Protein AF-D7CGP3-F1 (afdb_monomer)

Organism: Streptomyces bingchenggensis (strain BCW-1) (NCBI:txid749414)

Nearest PDB structures (foldseek):
  2fd5-assembly1_A-2  TM=8.235E-01  e=6.247E-08  Pseudomonas aeruginosa PAO1
  4yze-assembly1_A  TM=7.400E-01  e=2.316E-04  Escherichia coli K-12
  4yze-assembly1_C  TM=7.222E-01  e=7.193E-04  Escherichia coli K-12
  7n53-assembly1_A  TM=5.865E-01  e=2.132E-03  Salmonella enterica subsp. enterica serovar Typhimurium
  3e7q-assembly1_A  TM=6.872E-01  e=8.791E-03  Pseudomonas aeruginosa

Foldseek 3Di:
DLQLLLCCQQPNLPDDLCNSCVSVVHDSVVSVVPAVDSLRVLLVSLLVLLVVVVVLLVVLCVVVVNPLLNSLLVVLDVLLDPVVLVDRRNHRSLLSHVVVVVVVRHDPNSVVSSVVSLVVQLVSLDDPVDRSNVLVCLSNVLSVVLSVQPPDPVSNVSSVVSSCVSSDDD

Structure (mmCIF, N/CA/C/O backbone):
data_AF-D7CGP3-F1
#
_entry.id   AF-D7CGP3-F1
#
loop_
_atom_site.group_PDB
_atom_site.id
_atom_site.type_symbol
_atom_site.label_atom_id
_atom_site.label_alt_id
_atom_site.label_comp_id
_atom_site.label_asym_id
_atom_site.label_entity_id
_atom_site.label_seq_id
_atom_site.pdbx_PDB_ins_code
_atom_site.Cartn_x
_atom_site.Cartn_y
_atom_site.Cartn_z
_atom_site.occupancy
_atom_site.B_iso_or_equiv
_atom_site.auth_seq_id
_atom_site.auth_comp_id
_atom_site.auth_asym_id
_atom_site.auth_atom_id
_atom_site.pdbx_PDB_model_num
ATOM 1 N N . MET A 1 1 ? 4.552 -9.449 -17.143 1.00 72.06 1 MET A N 1
ATOM 2 C CA . MET A 1 1 ? 4.424 -8.244 -16.301 1.00 72.06 1 MET A CA 1
ATOM 3 C C . MET A 1 1 ? 4.531 -8.577 -14.832 1.00 72.06 1 MET A C 1
ATOM 5 O O . MET A 1 1 ? 5.400 -7.999 -14.200 1.00 72.06 1 MET A O 1
ATOM 9 N N . GLU A 1 2 ? 3.822 -9.594 -14.349 1.00 76.75 2 GLU A N 1
ATOM 10 C CA . GLU A 1 2 ? 3.958 -10.166 -12.998 1.00 76.75 2 GLU A CA 1
ATOM 11 C C . GLU A 1 2 ? 5.406 -10.226 -12.454 1.00 76.75 2 GLU A C 1
ATOM 13 O O . GLU A 1 2 ? 5.717 -9.588 -11.451 1.00 76.75 2 GLU A O 1
ATOM 18 N N . THR A 1 3 ? 6.345 -10.881 -13.155 1.00 76.75 3 THR A N 1
ATOM 19 C CA . THR A 1 3 ? 7.755 -10.962 -12.710 1.00 76.75 3 THR A CA 1
ATOM 20 C C . THR A 1 3 ? 8.438 -9.597 -12.591 1.00 76.75 3 THR A C 1
ATOM 22 O O . THR A 1 3 ? 9.205 -9.381 -11.658 1.00 76.75 3 THR A O 1
ATOM 25 N N . ALA A 1 4 ? 8.178 -8.675 -13.522 1.00 75.12 4 ALA A N 1
ATOM 26 C CA . ALA A 1 4 ? 8.788 -7.346 -13.509 1.00 75.12 4 ALA A CA 1
ATOM 27 C C . ALA A 1 4 ? 8.191 -6.462 -12.405 1.00 75.12 4 ALA A C 1
ATOM 29 O O . ALA A 1 4 ? 8.943 -5.820 -11.679 1.00 75.12 4 ALA A O 1
ATOM 30 N N . SER A 1 5 ? 6.867 -6.507 -12.234 1.00 73.88 5 SER A N 1
ATOM 31 C CA . SER A 1 5 ? 6.145 -5.841 -11.146 1.00 73.88 5 SER A CA 1
ATOM 32 C C . SER A 1 5 ? 6.671 -6.304 -9.784 1.00 73.88 5 SER A C 1
ATOM 34 O O . SER A 1 5 ? 7.122 -5.487 -8.983 1.00 73.88 5 SER A O 1
ATOM 36 N N . ARG A 1 6 ? 6.764 -7.623 -9.564 1.00 75.25 6 ARG A N 1
ATOM 37 C CA . ARG A 1 6 ? 7.342 -8.205 -8.343 1.00 75.25 6 ARG A CA 1
ATOM 38 C C . ARG A 1 6 ? 8.785 -7.756 -8.098 1.00 75.25 6 ARG A C 1
ATOM 40 O O . ARG A 1 6 ? 9.125 -7.373 -6.984 1.00 75.25 6 ARG A O 1
ATOM 47 N N . LEU A 1 7 ? 9.637 -7.769 -9.124 1.00 75.25 7 LEU A N 1
ATOM 48 C CA . LEU A 1 7 ? 11.038 -7.355 -8.980 1.00 75.25 7 LEU A CA 1
ATOM 49 C C . LEU A 1 7 ? 11.182 -5.868 -8.660 1.00 75.25 7 LEU A C 1
ATOM 51 O O . LEU A 1 7 ? 12.014 -5.520 -7.826 1.00 75.25 7 LEU A O 1
ATOM 55 N N . PHE A 1 8 ? 10.369 -4.998 -9.261 1.00 74.50 8 PHE A N 1
ATOM 56 C CA . PHE A 1 8 ? 10.340 -3.591 -8.868 1.00 74.50 8 PHE A CA 1
ATOM 57 C C . PHE A 1 8 ? 9.818 -3.410 -7.446 1.00 74.50 8 PHE A C 1
ATOM 59 O O . PHE A 1 8 ? 10.326 -2.550 -6.734 1.00 74.50 8 PHE A O 1
ATOM 66 N N . ARG A 1 9 ? 8.891 -4.252 -6.976 1.00 71.25 9 ARG A N 1
ATOM 67 C CA . ARG A 1 9 ? 8.466 -4.194 -5.574 1.00 71.25 9 ARG A CA 1
ATOM 68 C C . ARG A 1 9 ? 9.564 -4.600 -4.588 1.00 71.25 9 ARG A C 1
ATOM 70 O O . ARG A 1 9 ? 9.705 -3.992 -3.532 1.00 71.25 9 ARG A O 1
ATOM 77 N N . GLU A 1 10 ? 10.347 -5.617 -4.937 1.00 69.75 10 GLU A N 1
ATOM 78 C CA . GLU A 1 10 ? 11.419 -6.149 -4.086 1.00 69.75 10 GLU A CA 1
ATOM 79 C C . GLU A 1 10 ? 12.682 -5.286 -4.101 1.00 69.75 10 GLU A C 1
ATOM 81 O O . GLU A 1 10 ? 13.347 -5.127 -3.078 1.00 69.75 10 GLU A O 1
ATOM 86 N N . GLN A 1 11 ? 13.046 -4.789 -5.281 1.00 69.00 11 GLN A N 1
ATOM 87 C CA . GLN A 1 11 ? 14.357 -4.207 -5.549 1.00 69.00 11 GLN A CA 1
ATOM 88 C C . GLN A 1 11 ? 14.264 -2.776 -6.068 1.00 69.00 11 GLN A C 1
ATOM 90 O O . GLN A 1 11 ? 15.299 -2.173 -6.284 1.00 69.00 11 GLN A O 1
ATOM 95 N N . GLY A 1 12 ? 13.082 -2.201 -6.280 1.00 65.75 12 GLY A N 1
ATOM 96 C CA . GLY A 1 12 ? 12.917 -0.878 -6.890 1.00 65.75 12 GLY A CA 1
ATOM 97 C C . GLY A 1 12 ? 13.305 -0.822 -8.374 1.00 65.75 12 GLY A C 1
ATOM 98 O O . GLY A 1 12 ? 13.920 -1.727 -8.946 1.00 65.75 12 GLY A O 1
ATOM 99 N N . ALA A 1 13 ? 13.000 0.299 -9.019 1.00 70.31 13 ALA A N 1
ATOM 100 C CA . ALA A 1 13 ? 13.249 0.545 -10.439 1.00 70.31 13 ALA A CA 1
ATOM 101 C C . ALA A 1 13 ? 14.735 0.759 -10.784 1.00 70.31 13 ALA A C 1
ATOM 103 O O . ALA A 1 13 ? 15.085 0.978 -11.946 1.00 70.31 13 ALA A O 1
ATOM 104 N N . HIS A 1 14 ? 15.650 0.666 -9.815 1.00 69.12 14 HIS A N 1
ATOM 105 C CA . HIS A 1 14 ? 17.091 0.755 -10.060 1.00 69.12 14 HIS A CA 1
ATOM 106 C C . HIS A 1 14 ? 17.705 -0.539 -10.616 1.00 69.12 14 HIS A C 1
ATOM 108 O O . HIS A 1 14 ? 18.810 -0.482 -11.160 1.00 69.12 14 HIS A O 1
ATOM 114 N N . ILE A 1 15 ? 16.986 -1.670 -10.575 1.00 73.69 15 ILE A N 1
ATOM 115 C CA . ILE A 1 15 ? 17.406 -2.916 -11.232 1.00 73.69 15 ILE A CA 1
ATOM 116 C C . ILE A 1 15 ? 17.740 -2.671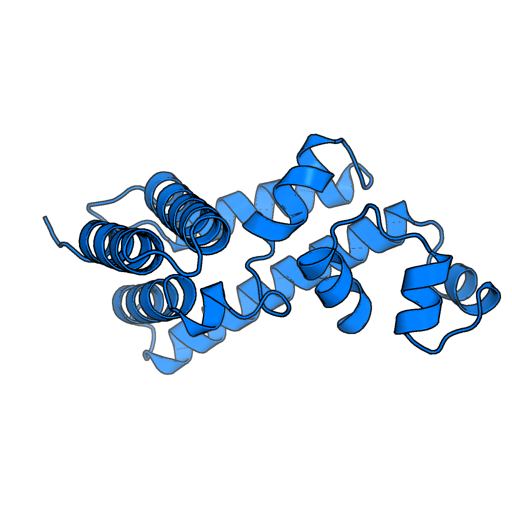 -12.714 1.00 73.69 15 ILE A C 1
ATOM 118 O O . ILE A 1 15 ? 17.045 -1.936 -13.428 1.00 73.69 15 ILE A O 1
ATOM 122 N N . SER A 1 16 ? 18.850 -3.234 -13.194 1.00 74.19 16 SER A N 1
ATOM 123 C CA . SER A 1 16 ? 19.235 -3.076 -14.596 1.00 74.19 16 SER A CA 1
ATOM 124 C C . SER A 1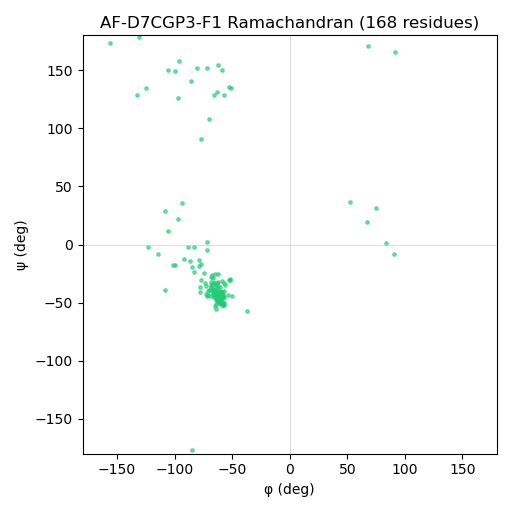 16 ? 18.305 -3.889 -15.504 1.00 74.19 16 SER A C 1
ATOM 126 O O . SER A 1 16 ? 17.784 -4.930 -15.107 1.00 74.19 16 SER A O 1
ATOM 128 N N . VAL A 1 17 ? 18.121 -3.454 -16.756 1.00 72.56 17 VAL A N 1
ATOM 129 C CA . VAL A 1 17 ? 17.382 -4.248 -17.757 1.00 72.56 17 VAL A CA 1
ATOM 130 C C . VAL A 1 17 ? 18.016 -5.634 -17.917 1.00 72.56 17 VAL A C 1
ATOM 132 O O . VAL A 1 17 ? 17.310 -6.621 -18.082 1.00 72.56 17 VAL A O 1
ATOM 135 N N . ALA A 1 18 ? 19.343 -5.738 -17.814 1.00 70.31 18 ALA A N 1
ATOM 136 C CA . ALA A 1 18 ? 20.043 -7.013 -17.901 1.00 70.31 18 ALA A CA 1
ATOM 137 C C . ALA A 1 18 ? 19.684 -7.960 -16.741 1.00 70.31 18 ALA A C 1
ATOM 139 O O . ALA A 1 18 ? 19.409 -9.136 -16.984 1.00 70.31 18 ALA A O 1
ATOM 140 N N . ASP A 1 19 ? 19.637 -7.454 -15.507 1.00 74.06 19 ASP A N 1
ATOM 141 C CA . ASP A 1 19 ? 19.286 -8.245 -14.321 1.00 74.06 19 ASP A CA 1
ATOM 142 C C . ASP A 1 19 ? 17.806 -8.629 -14.314 1.00 74.06 19 ASP A C 1
ATOM 144 O O . ASP A 1 19 ? 17.466 -9.774 -14.014 1.00 74.06 19 ASP A O 1
ATOM 148 N N . LEU A 1 20 ? 16.936 -7.712 -14.742 1.00 76.94 20 LEU A N 1
ATOM 149 C CA . LEU A 1 20 ? 15.518 -7.985 -14.944 1.00 76.94 20 LEU A CA 1
ATOM 150 C C . LEU A 1 20 ? 15.311 -9.109 -15.969 1.00 76.94 20 LEU A C 1
ATOM 152 O O . LEU A 1 20 ? 14.591 -10.070 -15.717 1.00 76.94 20 LEU A O 1
ATOM 156 N N . MET A 1 21 ? 15.966 -9.016 -17.125 1.00 75.19 21 MET A N 1
ATOM 157 C CA . MET A 1 21 ? 15.835 -10.010 -18.189 1.00 75.19 21 MET A CA 1
ATOM 158 C C . MET A 1 21 ? 16.372 -11.371 -17.765 1.00 75.19 21 MET A C 1
ATOM 160 O O . MET A 1 21 ? 15.734 -12.392 -18.026 1.00 75.19 21 MET A O 1
ATOM 164 N N . LYS A 1 22 ? 17.489 -11.383 -17.033 1.00 75.88 22 LYS A N 1
ATOM 165 C CA . LYS A 1 22 ? 18.034 -12.592 -16.417 1.00 75.88 22 LYS A CA 1
ATOM 166 C C . LYS A 1 22 ? 17.038 -13.223 -15.441 1.00 75.88 22 LYS A C 1
ATOM 168 O O . LYS A 1 22 ? 16.851 -14.436 -15.487 1.00 75.88 22 LYS A O 1
ATOM 173 N N . ALA A 1 23 ? 16.378 -12.423 -14.606 1.00 73.00 23 ALA A N 1
ATOM 174 C CA . ALA A 1 23 ? 15.364 -12.902 -13.670 1.00 73.00 23 ALA A CA 1
ATOM 175 C C . ALA A 1 23 ? 14.085 -13.406 -14.371 1.00 73.00 23 ALA A C 1
ATOM 177 O O . ALA A 1 23 ? 13.434 -14.322 -13.877 1.00 73.00 23 ALA A O 1
ATOM 178 N N . CYS A 1 24 ? 13.765 -12.872 -15.553 1.00 70.31 24 CYS A N 1
ATOM 179 C CA . CYS A 1 24 ? 12.668 -13.338 -16.405 1.00 70.31 24 CYS A CA 1
ATOM 180 C C . CYS A 1 24 ? 13.037 -14.539 -17.301 1.00 70.31 24 CYS A C 1
ATOM 182 O O . CYS A 1 24 ? 12.189 -15.007 -18.057 1.00 70.31 24 CYS A O 1
ATOM 184 N N . GLY A 1 25 ? 14.285 -15.026 -17.270 1.00 69.38 25 GLY A N 1
ATOM 185 C CA . GLY A 1 25 ? 14.757 -16.093 -18.164 1.00 69.38 25 GLY A CA 1
ATOM 186 C C . GLY A 1 25 ? 14.829 -15.684 -19.642 1.00 69.38 25 GLY A C 1
ATOM 187 O O . GLY A 1 25 ? 14.849 -16.540 -20.526 1.00 69.38 25 GLY A O 1
ATOM 188 N N . LEU A 1 26 ? 14.857 -14.380 -19.927 1.00 69.19 26 LEU A N 1
ATOM 189 C CA . LEU A 1 26 ? 14.849 -13.819 -21.273 1.00 69.19 26 LE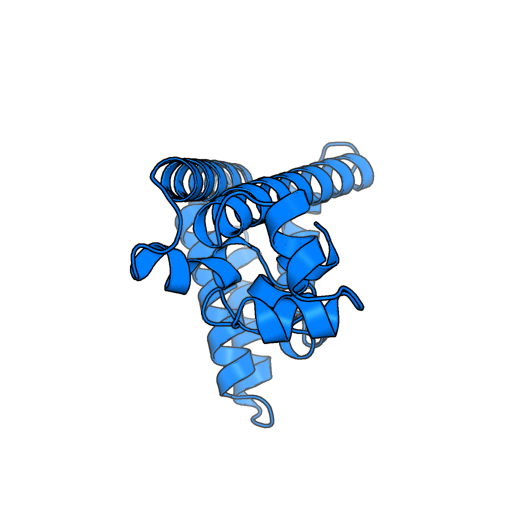U A CA 1
ATOM 190 C C . LEU A 1 26 ? 16.237 -13.278 -21.658 1.00 69.19 26 LEU A C 1
ATOM 192 O O . LEU A 1 26 ? 17.015 -12.814 -20.826 1.00 69.19 26 LEU A O 1
ATOM 196 N N . THR A 1 27 ? 16.561 -13.303 -22.952 1.00 71.31 27 THR A N 1
ATOM 197 C CA . THR A 1 27 ? 17.817 -12.735 -23.473 1.00 71.31 27 THR A CA 1
ATOM 198 C C . THR A 1 27 ? 17.710 -11.216 -23.624 1.00 71.31 27 THR A C 1
ATOM 200 O O . THR A 1 27 ? 16.632 -10.702 -23.902 1.00 71.31 27 THR A O 1
ATOM 203 N N . HIS A 1 28 ? 18.820 -10.476 -23.519 1.00 61.22 28 HIS A N 1
ATOM 204 C CA . HIS A 1 28 ? 18.839 -9.001 -23.596 1.00 61.22 28 HIS A CA 1
ATOM 205 C C . HIS A 1 28 ? 18.137 -8.427 -24.851 1.00 61.22 28 HIS A C 1
ATOM 207 O O . HIS A 1 28 ? 17.547 -7.351 -24.804 1.00 61.22 28 HIS A O 1
ATOM 213 N N . GLY A 1 29 ? 18.145 -9.159 -25.974 1.00 62.75 29 GLY A N 1
ATOM 214 C CA . GLY A 1 29 ? 17.433 -8.779 -27.204 1.00 62.75 29 GLY A CA 1
ATOM 215 C C . GLY A 1 29 ? 15.915 -9.015 -27.179 1.00 62.75 29 GLY A C 1
ATOM 216 O O . GLY A 1 29 ? 15.202 -8.456 -28.006 1.00 62.75 29 GLY A O 1
ATOM 217 N N . GLY A 1 30 ? 15.403 -9.822 -26.247 1.00 68.62 30 GLY A N 1
ATOM 218 C CA . GLY A 1 30 ? 13.968 -10.032 -26.035 1.00 68.62 30 GLY A CA 1
ATOM 219 C C . GLY A 1 30 ? 13.276 -8.850 -25.353 1.00 68.62 30 GLY A C 1
ATOM 220 O O . GLY A 1 30 ? 12.087 -8.653 -25.568 1.00 68.62 30 GLY A O 1
ATOM 221 N N . PHE A 1 31 ? 14.024 -8.034 -24.601 1.00 72.25 31 PHE A N 1
ATOM 222 C CA . PHE A 1 31 ? 13.494 -6.886 -23.860 1.00 72.25 31 PHE A CA 1
ATOM 223 C C . PHE A 1 31 ? 12.925 -5.846 -24.814 1.00 72.25 31 PHE A C 1
ATOM 225 O O . PHE A 1 31 ? 11.750 -5.518 -24.755 1.00 72.25 31 PHE A O 1
ATOM 232 N N . TYR A 1 32 ? 13.754 -5.407 -25.762 1.00 73.50 32 TYR A N 1
ATOM 233 C CA . TYR A 1 32 ? 13.408 -4.360 -26.721 1.00 73.50 32 TYR A CA 1
ATOM 234 C C . TYR A 1 32 ? 12.388 -4.804 -27.781 1.00 73.50 32 TYR A C 1
ATOM 236 O O . TYR A 1 32 ? 11.947 -3.998 -28.591 1.00 73.50 32 TYR A O 1
ATOM 244 N N . LYS A 1 33 ? 12.005 -6.089 -27.792 1.00 75.00 33 LYS A N 1
ATOM 245 C CA . LYS A 1 33 ? 10.850 -6.578 -28.562 1.00 75.00 33 LYS A CA 1
ATOM 246 C C . LYS A 1 33 ? 9.527 -6.412 -27.815 1.00 75.00 33 LYS A C 1
ATOM 248 O O . LYS A 1 33 ? 8.484 -6.529 -28.444 1.00 75.00 33 LYS A O 1
ATOM 253 N N . GLN A 1 34 ? 9.577 -6.239 -26.497 1.00 73.00 34 GLN A N 1
ATOM 254 C CA . GLN A 1 34 ? 8.413 -6.123 -25.619 1.00 73.00 34 GLN A CA 1
ATOM 255 C C . GLN A 1 34 ? 8.245 -4.684 -25.116 1.00 73.00 34 GLN A C 1
ATOM 257 O O . GLN A 1 34 ? 7.129 -4.191 -25.096 1.00 73.00 34 GLN A O 1
ATOM 262 N N . PHE A 1 35 ? 9.346 -3.993 -24.798 1.00 78.44 35 PHE A N 1
ATOM 263 C CA . PHE A 1 35 ? 9.344 -2.639 -24.237 1.00 78.44 35 PHE A CA 1
ATOM 264 C C . PHE A 1 35 ? 10.192 -1.692 -25.075 1.00 78.44 35 PHE A C 1
ATOM 266 O O . PHE A 1 35 ? 11.326 -2.008 -25.438 1.00 78.44 35 PHE A O 1
ATOM 273 N N . ALA A 1 36 ? 9.660 -0.500 -25.340 1.00 80.19 36 ALA A N 1
ATOM 274 C CA . ALA A 1 36 ? 10.374 0.537 -26.080 1.00 80.19 36 ALA A CA 1
ATOM 275 C C . ALA A 1 36 ? 11.567 1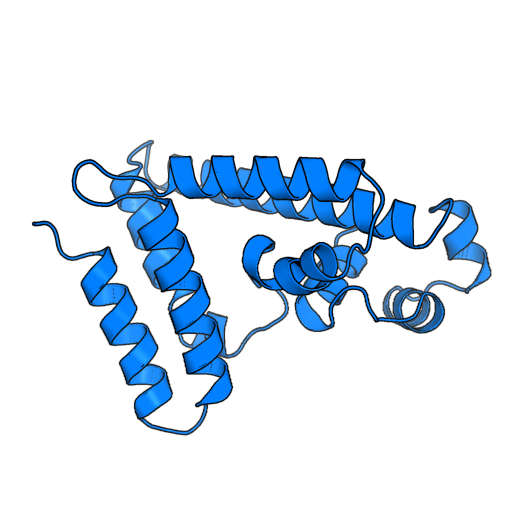.109 -25.289 1.00 80.19 36 ALA A C 1
ATOM 277 O O . ALA A 1 36 ? 12.584 1.483 -25.874 1.00 80.19 36 ALA A O 1
ATOM 278 N N . SER A 1 37 ? 11.461 1.161 -23.960 1.00 82.94 37 SER A N 1
ATOM 279 C CA . SER A 1 37 ? 12.500 1.651 -23.054 1.00 82.94 37 SER A CA 1
ATOM 280 C C . SER A 1 37 ? 12.318 1.059 -21.652 1.00 82.94 37 SER A C 1
ATOM 282 O O . SER A 1 37 ? 11.333 0.378 -21.366 1.00 82.94 37 SER A O 1
ATOM 284 N N . LYS A 1 38 ? 13.280 1.324 -20.761 1.00 77.38 38 LYS A N 1
ATOM 285 C CA . LYS A 1 38 ? 13.131 1.008 -19.336 1.00 77.38 38 LYS A CA 1
ATOM 286 C C . LYS A 1 38 ? 11.999 1.819 -18.697 1.00 77.38 38 LYS A C 1
ATOM 288 O O . LYS A 1 38 ? 11.278 1.266 -17.878 1.00 77.38 38 LYS A O 1
ATOM 293 N N . ASP A 1 39 ? 11.818 3.070 -19.106 1.00 80.06 39 ASP A N 1
ATOM 294 C CA . ASP A 1 39 ? 10.737 3.921 -18.599 1.00 80.06 39 ASP A CA 1
ATOM 295 C C . ASP A 1 39 ? 9.364 3.398 -19.038 1.00 80.06 39 ASP A C 1
ATOM 297 O O . ASP A 1 39 ? 8.485 3.265 -18.200 1.00 80.06 39 ASP A O 1
ATOM 301 N N . ALA A 1 40 ? 9.220 2.942 -20.289 1.00 81.50 40 ALA A N 1
ATOM 302 C CA . ALA A 1 40 ? 7.983 2.309 -20.760 1.00 81.50 40 ALA A CA 1
ATOM 303 C C . ALA A 1 40 ? 7.634 1.043 -19.957 1.00 81.50 40 ALA A C 1
ATOM 305 O O . ALA A 1 40 ? 6.473 0.780 -19.659 1.00 81.50 40 ALA A O 1
ATOM 306 N N . LEU A 1 41 ? 8.646 0.267 -19.554 1.00 82.25 41 LEU A N 1
ATOM 307 C CA . LEU A 1 41 ? 8.428 -0.851 -18.641 1.00 82.25 41 LEU A CA 1
ATOM 308 C C . LEU A 1 41 ? 7.981 -0.376 -17.247 1.00 82.25 41 LEU A C 1
ATOM 310 O O . LEU A 1 41 ? 7.150 -1.037 -16.630 1.00 82.25 41 LEU A O 1
ATOM 314 N N . ILE A 1 42 ? 8.553 0.710 -16.719 1.00 81.62 42 ILE A N 1
ATOM 315 C CA . ILE A 1 42 ? 8.153 1.269 -15.418 1.00 81.62 42 ILE A CA 1
ATOM 316 C C . ILE A 1 42 ? 6.696 1.739 -15.477 1.00 81.62 42 ILE A C 1
ATOM 318 O O . ILE A 1 42 ? 5.945 1.455 -14.545 1.00 81.62 42 ILE A O 1
ATOM 322 N N . ASP A 1 43 ? 6.278 2.375 -16.571 1.00 83.62 43 ASP A N 1
ATOM 323 C CA . ASP A 1 43 ? 4.892 2.798 -16.794 1.00 83.62 43 ASP A CA 1
ATOM 324 C C . ASP A 1 43 ? 3.930 1.596 -16.786 1.00 83.62 43 ASP A C 1
ATOM 326 O O . ASP A 1 43 ? 2.950 1.577 -16.031 1.00 83.62 43 ASP A O 1
ATOM 330 N N . GLU A 1 44 ? 4.237 0.551 -17.562 1.00 84.31 44 GLU A N 1
ATOM 331 C CA . GLU A 1 44 ? 3.417 -0.666 -17.615 1.00 84.31 44 GLU A CA 1
ATOM 332 C C . GLU A 1 44 ? 3.400 -1.417 -16.280 1.00 84.31 44 GLU A C 1
ATOM 334 O O . GLU A 1 44 ? 2.347 -1.870 -15.833 1.00 84.31 44 GLU A O 1
ATOM 339 N N . ALA A 1 45 ? 4.545 -1.527 -15.603 1.00 83.38 45 ALA A N 1
ATOM 340 C CA . ALA A 1 45 ? 4.623 -2.197 -14.312 1.00 83.38 45 ALA A CA 1
ATOM 341 C C . ALA A 1 45 ? 3.882 -1.422 -13.214 1.00 83.38 45 ALA A C 1
ATOM 343 O O . ALA A 1 45 ? 3.234 -2.044 -12.377 1.00 83.38 45 ALA A O 1
ATOM 344 N N . THR A 1 46 ? 3.938 -0.087 -13.235 1.00 85.00 46 THR A N 1
ATOM 345 C CA . THR A 1 46 ? 3.187 0.770 -12.305 1.00 85.00 46 THR A CA 1
ATOM 346 C C . THR A 1 46 ? 1.690 0.587 -12.517 1.00 85.00 46 THR A C 1
ATOM 348 O O . THR A 1 46 ? 0.968 0.316 -11.561 1.00 85.00 46 THR A O 1
ATOM 351 N N . THR A 1 47 ? 1.237 0.645 -13.772 1.00 87.88 47 THR A N 1
ATOM 352 C CA . THR A 1 47 ? -0.169 0.415 -14.141 1.00 87.88 47 THR A CA 1
ATOM 353 C C . THR A 1 47 ? -0.644 -0.952 -13.669 1.00 87.88 47 THR A C 1
ATOM 355 O O . THR A 1 47 ? -1.611 -1.046 -12.917 1.00 87.88 47 THR A O 1
ATOM 358 N N . HIS A 1 48 ? 0.102 -2.001 -14.010 1.00 86.88 48 HIS A N 1
ATOM 359 C CA . HIS A 1 48 ? -0.223 -3.363 -13.611 1.00 86.88 48 HIS A CA 1
ATOM 360 C C . HIS A 1 48 ? -0.293 -3.528 -12.085 1.00 86.88 48 HIS A C 1
ATOM 362 O O . HIS A 1 48 ? -1.198 -4.179 -11.575 1.00 86.88 48 HIS A O 1
ATOM 368 N N . ALA A 1 49 ? 0.621 -2.909 -11.335 1.00 85.69 49 ALA A N 1
ATOM 369 C CA . ALA A 1 49 ? 0.647 -3.035 -9.883 1.00 85.69 49 ALA A CA 1
ATOM 370 C C . ALA A 1 49 ? -0.561 -2.358 -9.199 1.00 85.69 49 ALA A C 1
ATOM 372 O O . ALA A 1 49 ? -1.062 -2.865 -8.194 1.00 85.69 49 ALA A O 1
ATOM 373 N N . PHE A 1 50 ? -1.060 -1.239 -9.736 1.00 88.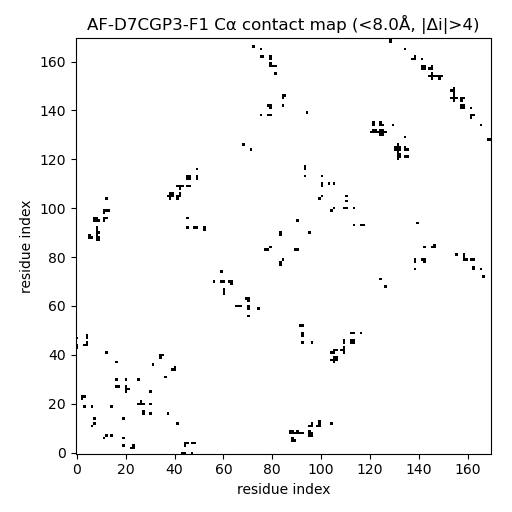38 50 PHE A N 1
ATOM 374 C CA . PHE A 1 50 ? -2.287 -0.604 -9.236 1.00 88.38 50 PHE A CA 1
ATOM 375 C C . PHE A 1 50 ? -3.565 -1.327 -9.686 1.00 88.38 50 PHE A C 1
ATOM 377 O O . PHE A 1 50 ? -4.536 -1.369 -8.927 1.00 88.38 50 PHE A O 1
ATOM 384 N N . GLU A 1 51 ? -3.568 -1.957 -10.862 1.00 89.50 51 GLU A N 1
ATOM 385 C CA . GLU A 1 51 ? -4.644 -2.871 -11.267 1.00 89.50 51 GLU A CA 1
ATOM 386 C C . GLU A 1 51 ? -4.730 -4.081 -10.324 1.00 89.50 51 GLU A C 1
ATOM 388 O O . GLU A 1 51 ? -5.820 -4.405 -9.854 1.00 89.50 51 GLU A O 1
ATOM 393 N N . GLU A 1 52 ? -3.596 -4.703 -9.977 1.00 87.25 52 GLU A N 1
ATOM 394 C CA . GLU A 1 52 ? -3.533 -5.797 -8.993 1.00 87.25 52 GLU A CA 1
ATOM 395 C C . GLU A 1 52 ? -4.080 -5.357 -7.625 1.00 87.25 52 GLU A C 1
ATOM 397 O O . GLU A 1 52 ? -4.867 -6.075 -7.006 1.00 87.25 52 GLU A O 1
ATOM 402 N N . LEU A 1 53 ? -3.716 -4.154 -7.162 1.00 87.44 53 LEU A N 1
ATOM 403 C CA . LEU A 1 53 ? -4.236 -3.598 -5.908 1.00 87.44 53 LEU A CA 1
ATOM 404 C C . LEU A 1 53 ? -5.757 -3.398 -5.956 1.00 87.44 53 LEU A C 1
ATOM 406 O O . LEU A 1 53 ? -6.455 -3.709 -4.991 1.00 87.44 53 LEU A O 1
ATOM 410 N N . THR A 1 54 ? -6.268 -2.903 -7.081 1.00 89.25 54 THR A N 1
ATOM 411 C CA . THR A 1 54 ? -7.704 -2.699 -7.310 1.00 89.25 54 THR A CA 1
ATOM 412 C C . THR A 1 54 ? -8.452 -4.033 -7.294 1.00 89.25 54 THR A C 1
ATOM 414 O O . THR A 1 54 ? -9.467 -4.163 -6.617 1.00 89.25 54 THR A O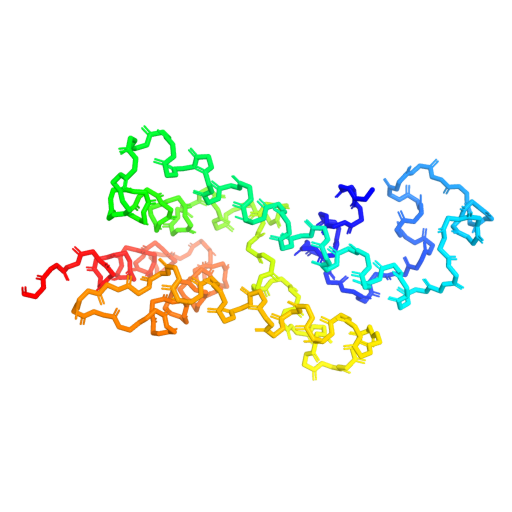 1
ATOM 417 N N . GLN A 1 55 ? -7.915 -5.057 -7.959 1.00 89.75 55 GLN A N 1
ATOM 418 C CA . GLN A 1 55 ? -8.496 -6.401 -7.972 1.00 89.75 55 GLN A CA 1
ATOM 419 C C . GLN A 1 55 ? -8.489 -7.049 -6.584 1.00 89.75 55 GLN A C 1
ATOM 421 O O . GLN A 1 55 ? -9.492 -7.632 -6.179 1.00 89.75 55 GLN A O 1
ATOM 426 N N . LEU A 1 56 ? -7.391 -6.921 -5.831 1.00 86.44 56 LEU A N 1
ATOM 427 C CA . LEU A 1 56 ? -7.294 -7.430 -4.459 1.00 86.44 56 LEU A CA 1
ATOM 428 C C . LEU A 1 56 ? -8.348 -6.781 -3.552 1.00 86.44 56 LEU A C 1
ATOM 430 O O . LEU A 1 56 ? -9.007 -7.460 -2.764 1.00 86.44 56 LEU A O 1
ATOM 434 N N . ARG A 1 57 ? -8.516 -5.462 -3.682 1.00 89.19 57 ARG A N 1
ATOM 435 C CA . ARG A 1 57 ? -9.525 -4.684 -2.962 1.00 89.19 57 ARG A CA 1
ATOM 436 C C . ARG A 1 57 ? -10.937 -5.166 -3.286 1.00 89.19 57 ARG A C 1
ATOM 438 O O . ARG A 1 57 ? -11.721 -5.397 -2.367 1.00 89.19 57 ARG A O 1
ATOM 445 N N . ASP A 1 58 ? -11.253 -5.317 -4.568 1.00 91.00 58 ASP A N 1
ATOM 446 C CA . ASP A 1 58 ? -12.586 -5.716 -5.021 1.00 91.00 58 ASP A CA 1
ATOM 447 C C . ASP A 1 58 ? -12.907 -7.153 -4.584 1.00 91.00 58 ASP A C 1
ATOM 449 O O . ASP A 1 58 ? -13.969 -7.398 -4.014 1.00 91.00 58 ASP A O 1
ATOM 453 N N . ALA A 1 59 ? -11.948 -8.075 -4.708 1.00 89.75 59 ALA A N 1
ATOM 454 C CA . ALA A 1 59 ? -12.079 -9.443 -4.210 1.00 89.75 59 ALA A CA 1
ATOM 455 C C . ALA A 1 59 ? -12.278 -9.494 -2.684 1.00 89.75 59 ALA A C 1
ATOM 457 O O . ALA A 1 59 ? -13.115 -10.248 -2.186 1.00 89.75 59 ALA A O 1
ATOM 458 N N . GLY A 1 60 ? -11.548 -8.668 -1.927 1.00 89.56 60 GLY A N 1
ATOM 459 C CA . GLY A 1 60 ? -11.740 -8.540 -0.482 1.00 89.56 60 GLY A CA 1
ATOM 460 C C . GLY A 1 60 ? -13.134 -8.016 -0.130 1.00 89.56 60 GLY A C 1
ATOM 461 O O . GLY A 1 60 ? -13.789 -8.533 0.775 1.00 89.56 60 GLY A O 1
ATOM 462 N N . LEU A 1 61 ? -13.633 -7.028 -0.875 1.00 93.06 61 LEU A N 1
ATOM 463 C CA . LEU A 1 61 ? -14.982 -6.502 -0.687 1.00 93.06 61 LEU A CA 1
ATOM 464 C C . LEU A 1 61 ? -16.053 -7.566 -0.973 1.00 93.06 61 LEU A C 1
ATOM 466 O O . LEU A 1 61 ? -17.001 -7.703 -0.198 1.00 93.06 61 LEU A O 1
ATOM 470 N N . GLU A 1 62 ? -15.887 -8.349 -2.040 1.00 94.38 62 GLU A N 1
ATOM 471 C CA . GLU A 1 62 ? -16.764 -9.475 -2.377 1.00 94.38 62 GLU A CA 1
ATOM 472 C C . GLU A 1 62 ? -16.752 -10.563 -1.296 1.00 94.38 62 GLU A C 1
ATOM 474 O O . GLU A 1 62 ? -17.817 -11.018 -0.870 1.00 94.38 62 GLU A O 1
ATOM 479 N N . GLN A 1 63 ? -15.571 -10.931 -0.789 1.00 94.31 63 GLN A N 1
ATOM 480 C CA . GLN A 1 63 ? -15.414 -11.902 0.300 1.00 94.31 63 GLN A CA 1
ATOM 481 C C . GLN A 1 63 ? -16.183 -11.483 1.562 1.00 94.31 63 GLN A C 1
ATOM 483 O O . GLN A 1 63 ? -16.703 -12.331 2.289 1.00 94.31 63 GLN A O 1
ATOM 488 N N . HIS A 1 64 ? -16.285 -10.178 1.805 1.00 94.44 64 HIS A N 1
ATOM 489 C CA . HIS A 1 64 ? -17.027 -9.602 2.920 1.00 94.44 64 HIS A CA 1
ATOM 490 C C . HIS A 1 64 ? -18.440 -9.135 2.530 1.00 94.44 64 HIS A C 1
ATOM 492 O O . HIS A 1 64 ? -19.029 -8.312 3.226 1.00 94.44 64 HIS A O 1
ATOM 498 N N . ALA A 1 65 ? -19.016 -9.655 1.440 1.00 94.81 65 ALA A N 1
ATOM 499 C CA . ALA A 1 65 ? -20.384 -9.363 0.995 1.00 94.81 65 ALA A CA 1
ATOM 500 C C . ALA A 1 65 ? -20.695 -7.855 0.869 1.00 94.81 65 ALA A C 1
ATOM 502 O O . ALA A 1 65 ? -21.798 -7.405 1.185 1.00 94.81 65 ALA A O 1
ATOM 503 N N . GLY A 1 66 ? -19.714 -7.060 0.434 1.00 92.44 66 GLY A N 1
ATOM 504 C CA . GLY A 1 66 ? -19.841 -5.607 0.308 1.00 92.44 66 GLY A CA 1
ATOM 505 C C . GLY A 1 66 ? -19.598 -4.824 1.602 1.00 92.44 66 GLY A C 1
ATOM 506 O O . GLY A 1 66 ? -19.686 -3.597 1.591 1.00 92.44 66 GLY A O 1
ATOM 507 N N . GLN A 1 67 ? -19.278 -5.488 2.717 1.00 93.00 67 GLN A N 1
ATOM 508 C CA . GLN A 1 67 ? -18.970 -4.828 3.987 1.00 93.00 67 GLN A CA 1
ATOM 509 C C . GLN A 1 67 ? -17.555 -4.246 3.954 1.00 93.00 67 GLN A C 1
ATOM 511 O O . GLN A 1 67 ? -16.576 -4.905 4.314 1.00 93.00 67 GLN A O 1
ATOM 516 N N . ARG A 1 68 ? -17.458 -2.986 3.518 1.00 92.62 68 ARG A N 1
ATOM 517 C CA . ARG A 1 68 ? -16.192 -2.257 3.376 1.00 92.62 68 ARG A CA 1
ATOM 518 C C . ARG A 1 68 ? -15.363 -2.254 4.660 1.00 92.62 68 ARG A C 1
ATOM 520 O O . ARG A 1 68 ? -14.172 -2.525 4.578 1.00 92.62 68 ARG A O 1
ATOM 527 N N . ASP A 1 69 ? -15.973 -2.036 5.822 1.00 92.12 69 ASP A N 1
ATOM 528 C CA . ASP A 1 69 ? -15.247 -1.984 7.099 1.00 92.12 69 ASP A CA 1
ATOM 529 C C . ASP A 1 69 ? -14.568 -3.319 7.431 1.00 92.12 69 ASP A C 1
ATOM 531 O O . ASP A 1 69 ? -13.404 -3.351 7.825 1.00 92.12 69 ASP A O 1
ATOM 535 N N . ALA A 1 70 ? -15.258 -4.440 7.196 1.00 93.38 70 ALA A N 1
ATOM 536 C CA . ALA A 1 70 ? -14.693 -5.771 7.400 1.00 93.38 70 ALA A CA 1
ATOM 537 C C . ALA A 1 70 ? -13.559 -6.067 6.402 1.00 93.38 70 ALA A C 1
ATOM 539 O O . ALA A 1 70 ? -12.532 -6.626 6.784 1.00 93.38 70 ALA A O 1
ATOM 540 N N . ALA A 1 71 ? -13.703 -5.642 5.143 1.00 94.38 71 ALA A N 1
ATOM 541 C CA . ALA A 1 71 ? -12.650 -5.776 4.137 1.00 94.38 71 ALA A CA 1
ATOM 542 C C . ALA A 1 71 ? -11.412 -4.924 4.472 1.00 94.38 71 ALA A C 1
ATOM 544 O O . ALA A 1 71 ? -10.281 -5.402 4.372 1.00 94.38 71 ALA A O 1
ATOM 545 N N . GLN A 1 72 ? -11.612 -3.682 4.918 1.00 94.12 72 GLN A N 1
ATOM 546 C CA . GLN A 1 72 ? -10.537 -2.804 5.381 1.00 94.12 72 GLN A CA 1
ATOM 547 C C . GLN A 1 72 ? -9.824 -3.382 6.607 1.00 94.12 72 GLN A C 1
ATOM 549 O O . GLN A 1 72 ? -8.596 -3.361 6.656 1.00 94.12 72 GLN A O 1
ATOM 554 N N . GLN A 1 73 ? -10.574 -3.921 7.572 1.00 93.81 73 GLN A N 1
ATOM 555 C CA . GLN A 1 73 ? -10.018 -4.572 8.757 1.00 93.81 73 GLN A CA 1
ATOM 556 C C . GLN A 1 73 ? -9.095 -5.733 8.363 1.00 93.81 73 GLN A C 1
ATOM 558 O O . GLN A 1 73 ? -7.930 -5.758 8.758 1.00 93.81 73 GLN A O 1
ATOM 563 N N . THR A 1 74 ? -9.577 -6.639 7.507 1.00 93.31 74 THR A N 1
ATOM 564 C CA . THR A 1 74 ? -8.788 -7.769 6.996 1.00 93.31 74 THR A CA 1
ATOM 565 C C . THR A 1 74 ? -7.535 -7.301 6.256 1.00 93.31 74 THR A C 1
ATOM 567 O O . THR A 1 74 ? -6.456 -7.875 6.439 1.00 93.31 74 THR A O 1
ATOM 570 N N . LEU A 1 75 ? -7.639 -6.242 5.445 1.00 92.50 75 LEU A N 1
ATOM 571 C CA . LEU A 1 75 ? -6.480 -5.661 4.776 1.00 92.50 75 LEU A CA 1
ATOM 572 C C . LEU A 1 75 ? -5.457 -5.136 5.787 1.00 92.50 75 LEU A C 1
ATOM 574 O O . LEU A 1 75 ? -4.279 -5.445 5.650 1.00 92.50 75 LEU A O 1
ATOM 578 N N . ILE A 1 76 ? -5.881 -4.358 6.786 1.00 94.19 76 ILE A N 1
ATOM 579 C CA . ILE A 1 76 ? -4.991 -3.796 7.813 1.00 94.19 76 ILE A CA 1
ATOM 580 C C . ILE A 1 76 ? -4.277 -4.913 8.573 1.00 94.19 76 ILE A C 1
ATOM 582 O O . ILE A 1 76 ? -3.059 -4.849 8.752 1.00 94.19 76 ILE A O 1
ATOM 586 N N . ASP A 1 77 ? -5.008 -5.955 8.966 1.00 93.50 77 ASP A N 1
ATOM 587 C CA . ASP A 1 77 ? -4.453 -7.103 9.683 1.00 93.50 77 ASP A CA 1
ATOM 588 C C . ASP A 1 77 ? -3.418 -7.856 8.841 1.00 93.50 77 ASP A C 1
ATOM 590 O O . ASP A 1 77 ? -2.344 -8.204 9.340 1.00 93.50 77 ASP A O 1
ATOM 594 N N . THR A 1 78 ? -3.710 -8.051 7.553 1.00 91.44 78 THR A N 1
ATOM 595 C CA . THR A 1 78 ? -2.808 -8.717 6.603 1.00 91.44 78 THR A CA 1
ATOM 596 C C . THR A 1 78 ? -1.571 -7.865 6.322 1.00 91.44 78 THR A C 1
ATOM 598 O O . THR A 1 78 ? -0.447 -8.369 6.335 1.00 91.44 78 THR A O 1
ATOM 601 N N . TYR A 1 79 ? -1.755 -6.563 6.110 1.00 91.69 79 TYR A N 1
ATOM 602 C CA . TYR A 1 79 ? -0.690 -5.611 5.804 1.00 91.69 79 TYR A CA 1
ATOM 603 C C . TYR A 1 79 ? 0.285 -5.446 6.974 1.00 91.69 79 TYR A C 1
ATOM 605 O O . TYR A 1 79 ? 1.500 -5.419 6.787 1.00 91.69 79 TYR A O 1
ATOM 613 N N . LEU A 1 80 ? -0.245 -5.351 8.196 1.00 94.31 80 LEU A N 1
ATOM 614 C CA . LEU A 1 80 ? 0.525 -5.196 9.430 1.00 94.31 80 LEU A CA 1
ATOM 615 C C . LEU A 1 80 ? 0.808 -6.547 10.098 1.00 94.31 80 LEU A C 1
ATOM 617 O O . LEU A 1 80 ? 0.797 -6.654 11.326 1.00 94.31 80 LEU A O 1
ATOM 621 N N . SER A 1 81 ? 1.037 -7.589 9.301 1.00 93.38 81 SER A N 1
ATOM 622 C CA . SER A 1 81 ? 1.407 -8.922 9.775 1.00 93.38 81 SER A CA 1
ATOM 623 C C . SER A 1 81 ? 2.920 -9.140 9.737 1.00 93.38 81 SER A C 1
ATOM 625 O O . SER A 1 81 ? 3.660 -8.506 8.979 1.00 93.38 81 SER A O 1
ATOM 627 N N . THR A 1 82 ? 3.394 -10.088 10.542 1.00 93.12 82 THR A N 1
ATOM 628 C CA . THR A 1 82 ? 4.781 -10.563 10.488 1.00 93.12 82 THR A CA 1
ATOM 629 C C . THR A 1 82 ? 5.110 -11.211 9.152 1.00 93.12 82 THR A C 1
ATOM 631 O O . THR A 1 82 ? 6.222 -11.051 8.658 1.00 93.12 82 THR A O 1
ATOM 634 N N . GLU A 1 83 ? 4.135 -11.877 8.536 1.00 90.94 83 GLU A N 1
ATOM 635 C CA . GLU A 1 83 ? 4.267 -12.479 7.213 1.00 90.94 83 GLU A CA 1
ATOM 636 C C . GLU A 1 83 ? 4.537 -11.416 6.144 1.00 90.94 83 GLU A C 1
ATOM 638 O O . GLU A 1 83 ? 5.513 -11.529 5.406 1.00 90.94 83 GLU A O 1
ATOM 643 N N . HIS A 1 84 ? 3.783 -10.311 6.142 1.00 88.25 84 HIS A N 1
ATOM 644 C CA . HIS A 1 84 ? 4.055 -9.192 5.238 1.00 88.25 84 HIS A CA 1
ATOM 645 C C . HIS A 1 84 ? 5.364 -8.470 5.593 1.00 88.25 84 HIS A C 1
ATOM 647 O O . HIS A 1 84 ? 6.107 -8.043 4.710 1.00 88.25 84 HIS A O 1
ATOM 653 N N . ARG A 1 85 ? 5.713 -8.335 6.879 1.00 90.38 85 ARG A N 1
ATOM 654 C CA . ARG A 1 85 ? 7.036 -7.814 7.264 1.00 90.38 85 ARG A CA 1
ATOM 655 C C . ARG A 1 85 ? 8.151 -8.661 6.648 1.00 90.38 85 ARG A C 1
ATOM 657 O O . ARG A 1 85 ? 9.116 -8.101 6.128 1.00 90.38 85 ARG A O 1
ATOM 664 N N . ASP A 1 86 ? 8.019 -9.980 6.712 1.00 88.06 86 ASP A N 1
ATOM 665 C CA . ASP A 1 86 ? 9.062 -10.927 6.331 1.00 88.06 86 ASP A CA 1
ATOM 666 C C . ASP A 1 86 ? 9.105 -11.221 4.823 1.00 88.06 86 ASP A C 1
ATOM 668 O O . ASP A 1 86 ? 10.178 -11.558 4.319 1.00 88.06 86 ASP A O 1
ATOM 672 N N . GLY A 1 87 ? 7.994 -11.028 4.104 1.00 80.12 87 GLY A N 1
ATOM 673 C CA . GLY A 1 87 ? 7.893 -11.126 2.648 1.00 80.12 87 GLY A CA 1
ATOM 674 C C . GLY A 1 87 ? 7.982 -9.767 1.943 1.00 80.12 87 GLY A C 1
ATOM 675 O O . GLY A 1 87 ? 7.232 -8.841 2.241 1.00 80.12 87 GLY A O 1
ATOM 676 N N . THR A 1 88 ? 8.890 -9.624 0.975 1.00 63.84 88 THR A N 1
ATOM 677 C CA . THR A 1 88 ? 9.029 -8.395 0.161 1.00 63.84 88 THR A CA 1
ATOM 678 C C . THR A 1 88 ? 8.359 -8.488 -1.213 1.00 63.84 88 THR A C 1
ATOM 680 O O . THR A 1 88 ? 8.122 -7.458 -1.837 1.00 63.84 88 THR A O 1
ATOM 683 N N . ALA A 1 89 ? 8.051 -9.702 -1.681 1.00 56.84 89 ALA A N 1
ATOM 684 C CA . ALA A 1 89 ? 7.525 -9.982 -3.022 1.00 56.84 89 ALA A CA 1
ATOM 685 C C . ALA A 1 89 ? 6.111 -9.419 -3.267 1.00 56.84 89 ALA A C 1
ATOM 687 O O . ALA A 1 89 ? 5.805 -8.920 -4.356 1.00 56.84 89 ALA A O 1
ATOM 688 N N . ASP A 1 90 ? 5.287 -9.417 -2.219 1.00 60.56 90 ASP A N 1
ATOM 689 C CA . ASP A 1 90 ? 3.863 -9.058 -2.269 1.00 60.56 90 ASP A CA 1
ATOM 690 C C . ASP A 1 90 ? 3.591 -7.704 -1.594 1.00 60.56 90 ASP A C 1
ATOM 692 O O . ASP A 1 90 ? 2.532 -7.455 -1.019 1.00 60.56 90 ASP A O 1
ATOM 696 N N . GLY A 1 91 ? 4.596 -6.821 -1.615 1.00 66.62 91 GLY A N 1
ATOM 697 C CA . GLY A 1 91 ? 4.510 -5.496 -1.013 1.00 66.62 91 GLY A CA 1
ATOM 698 C C . GLY A 1 91 ? 3.433 -4.608 -1.645 1.00 66.62 91 GLY A C 1
ATOM 699 O O . GLY A 1 91 ? 3.089 -4.734 -2.816 1.00 66.62 91 GLY A O 1
ATOM 700 N N . CYS A 1 92 ? 2.938 -3.641 -0.876 1.00 76.19 92 CYS A N 1
ATOM 701 C CA . CYS A 1 92 ? 2.061 -2.590 -1.388 1.00 76.19 92 CYS A CA 1
ATOM 702 C C . CYS A 1 92 ? 2.725 -1.805 -2.532 1.00 76.19 92 CYS A C 1
ATOM 704 O O . CYS A 1 92 ? 3.827 -1.284 -2.321 1.00 76.19 92 CYS A O 1
ATOM 706 N N . PRO A 1 93 ? 2.074 -1.637 -3.698 1.00 77.00 93 PRO A N 1
ATOM 707 C CA . PRO A 1 93 ? 2.664 -0.908 -4.822 1.00 77.00 93 PRO A CA 1
ATOM 708 C C . PRO A 1 93 ? 2.938 0.561 -4.487 1.00 77.00 93 PRO A C 1
ATOM 710 O O . PRO A 1 93 ? 3.953 1.101 -4.923 1.00 77.00 93 PRO A O 1
ATOM 713 N N . VAL A 1 94 ? 2.110 1.174 -3.630 1.00 81.06 94 VAL A N 1
ATOM 714 C CA . VAL A 1 94 ? 2.352 2.525 -3.102 1.00 81.06 94 VAL A CA 1
ATOM 715 C C . VAL A 1 94 ? 3.695 2.580 -2.380 1.00 81.06 94 VAL A C 1
ATOM 717 O O . VAL A 1 94 ? 4.541 3.406 -2.697 1.00 81.06 94 VAL A O 1
ATOM 720 N N . ALA A 1 95 ? 3.935 1.669 -1.436 1.00 79.75 95 ALA A N 1
ATOM 721 C CA . ALA A 1 95 ? 5.177 1.657 -0.668 1.00 79.75 95 ALA A CA 1
ATOM 722 C C . ALA A 1 95 ? 6.396 1.371 -1.554 1.00 79.75 95 ALA A C 1
ATOM 724 O O . ALA A 1 95 ? 7.459 1.963 -1.370 1.00 79.75 95 ALA A O 1
ATOM 725 N N . ALA A 1 96 ? 6.237 0.449 -2.500 1.00 78.44 96 ALA A N 1
ATOM 726 C CA . ALA A 1 96 ? 7.352 -0.076 -3.260 1.00 78.44 96 ALA A CA 1
ATOM 727 C C . ALA A 1 96 ? 7.831 0.881 -4.362 1.00 78.44 96 ALA A C 1
ATOM 729 O O . ALA A 1 96 ? 9.033 1.019 -4.569 1.00 78.44 96 ALA A O 1
ATOM 730 N N . LEU A 1 97 ? 6.908 1.600 -5.010 1.00 81.81 97 LEU A N 1
ATOM 731 C CA . LEU A 1 97 ? 7.229 2.543 -6.085 1.00 81.81 97 LEU A CA 1
ATOM 732 C C . LEU A 1 97 ? 7.462 3.977 -5.582 1.00 81.81 97 LEU A C 1
ATOM 734 O O . LEU A 1 97 ? 8.005 4.795 -6.323 1.00 81.81 97 LEU A O 1
ATOM 738 N N . ALA A 1 98 ? 7.126 4.294 -4.324 1.00 84.75 98 ALA A N 1
ATOM 739 C CA . ALA A 1 98 ? 7.246 5.645 -3.760 1.00 84.75 98 ALA A CA 1
ATOM 740 C C . ALA A 1 98 ? 8.621 6.289 -3.980 1.00 84.75 98 ALA A C 1
ATOM 742 O O . ALA A 1 98 ? 8.717 7.457 -4.355 1.00 84.75 98 ALA A O 1
ATOM 743 N N . THR A 1 99 ? 9.698 5.532 -3.755 1.00 81.12 99 THR A N 1
ATOM 744 C CA . THR A 1 99 ? 11.062 6.071 -3.875 1.00 81.12 99 THR A CA 1
ATOM 745 C C . THR A 1 99 ? 11.461 6.282 -5.336 1.00 81.12 99 THR A C 1
ATOM 747 O O . THR A 1 99 ? 12.201 7.216 -5.643 1.00 81.12 99 THR A O 1
ATOM 750 N N . ASP A 1 100 ? 10.975 5.434 -6.241 1.00 81.44 100 ASP A N 1
ATOM 751 C CA . ASP A 1 100 ? 11.257 5.545 -7.671 1.00 81.44 100 ASP A CA 1
ATOM 752 C C . ASP A 1 100 ? 10.522 6.743 -8.277 1.00 81.44 100 ASP A C 1
ATOM 754 O O . ASP A 1 100 ? 11.145 7.571 -8.944 1.00 81.44 100 ASP A O 1
ATOM 758 N N . MET A 1 101 ? 9.247 6.919 -7.922 1.00 85.81 101 MET A N 1
ATOM 759 C CA . MET A 1 101 ? 8.465 8.097 -8.300 1.00 85.81 101 MET A CA 1
ATOM 760 C C . MET A 1 101 ? 9.062 9.377 -7.705 1.00 85.81 101 MET A C 1
ATOM 762 O O . MET A 1 101 ? 9.203 10.378 -8.398 1.00 85.81 101 MET A O 1
ATOM 766 N N . ALA A 1 102 ? 9.517 9.360 -6.448 1.00 85.56 102 ALA A N 1
ATOM 767 C CA . ALA A 1 102 ? 10.181 10.521 -5.845 1.00 85.56 102 ALA A CA 1
ATOM 768 C C . ALA A 1 102 ? 11.489 10.917 -6.560 1.00 85.56 102 ALA A C 1
ATOM 770 O O . ALA A 1 102 ? 11.898 12.077 -6.503 1.00 85.56 102 ALA A O 1
ATOM 771 N N . ARG A 1 103 ? 12.151 9.969 -7.235 1.00 83.56 103 ARG A N 1
ATOM 772 C CA . ARG A 1 103 ? 13.359 10.209 -8.042 1.00 83.56 103 ARG A CA 1
ATOM 773 C C . ARG A 1 103 ? 13.059 10.595 -9.492 1.00 83.56 103 ARG A C 1
ATOM 775 O O . ARG A 1 103 ? 14.005 10.877 -10.224 1.00 83.56 103 ARG A O 1
ATOM 782 N N . GLY A 1 104 ? 11.789 10.630 -9.894 1.00 80.81 104 GLY A N 1
ATOM 783 C CA . GLY A 1 104 ? 11.384 10.950 -11.262 1.00 80.81 104 GLY A CA 1
ATOM 784 C C . GLY A 1 104 ? 11.636 9.818 -12.258 1.00 80.81 104 GLY A C 1
ATOM 785 O O . GLY A 1 104 ? 12.004 10.099 -13.396 1.00 80.81 104 GLY A O 1
ATOM 786 N N . LEU A 1 105 ? 11.552 8.556 -11.820 1.00 76.44 105 LEU A N 1
ATOM 787 C CA . LEU A 1 105 ? 11.667 7.393 -12.705 1.00 76.44 105 LEU A CA 1
ATOM 788 C C . LEU A 1 105 ? 10.306 7.053 -13.332 1.00 76.44 105 LEU A C 1
ATOM 790 O O . LEU A 1 105 ? 9.293 7.072 -12.636 1.00 76.44 105 LEU A O 1
ATOM 794 N N . GLY A 1 106 ? 10.306 6.674 -14.614 1.00 71.44 106 GLY A N 1
ATOM 795 C CA . GLY A 1 106 ? 9.087 6.555 -15.426 1.00 71.44 106 GLY A CA 1
ATOM 796 C C . GLY A 1 106 ? 8.766 7.853 -16.177 1.00 71.44 106 GLY A C 1
ATOM 797 O O . GLY A 1 106 ? 9.350 8.902 -15.897 1.00 71.44 106 GLY A O 1
ATOM 798 N N . ASP A 1 107 ? 7.869 7.792 -17.163 1.00 78.12 107 ASP A N 1
ATOM 799 C CA . ASP A 1 107 ? 7.404 9.002 -17.855 1.00 78.12 107 ASP A CA 1
ATOM 800 C C . ASP A 1 107 ? 6.237 9.644 -17.071 1.00 78.12 107 ASP A C 1
ATOM 802 O O . ASP A 1 107 ? 5.838 9.209 -15.984 1.00 78.12 107 ASP A O 1
ATOM 806 N N . ARG A 1 108 ? 5.658 10.716 -17.617 1.00 73.56 108 ARG A N 1
ATOM 807 C CA . ARG A 1 108 ? 4.486 11.405 -17.061 1.00 73.56 108 ARG A CA 1
ATOM 808 C C . ARG A 1 108 ? 3.318 10.463 -16.773 1.00 73.56 108 ARG A C 1
ATOM 810 O O . ARG A 1 108 ? 2.567 10.731 -15.836 1.00 73.56 108 ARG A O 1
ATOM 817 N N . ASP A 1 109 ? 3.175 9.382 -17.535 1.00 82.00 109 ASP A N 1
ATOM 818 C CA . ASP A 1 109 ? 2.094 8.422 -17.338 1.00 82.00 109 ASP A CA 1
ATOM 819 C C . ASP A 1 109 ? 2.269 7.592 -16.057 1.00 82.00 109 ASP A C 1
ATOM 821 O O . ASP A 1 109 ? 1.304 7.506 -15.296 1.00 82.00 109 ASP A O 1
ATOM 825 N N . ALA A 1 110 ? 3.469 7.090 -15.725 1.00 82.56 110 ALA A N 1
ATOM 826 C CA . ALA A 1 110 ? 3.709 6.422 -14.436 1.00 82.56 110 ALA A CA 1
ATOM 827 C C . ALA A 1 110 ? 3.398 7.330 -13.244 1.00 82.56 110 ALA A C 1
ATOM 829 O O . ALA A 1 110 ? 2.718 6.917 -12.307 1.00 82.56 110 ALA A O 1
ATOM 830 N N . HIS A 1 111 ? 3.856 8.583 -13.287 1.00 86.31 111 HIS A N 1
ATOM 831 C CA . HIS A 1 111 ? 3.603 9.545 -12.215 1.00 86.31 111 HIS A CA 1
ATOM 832 C C . HIS A 1 111 ? 2.114 9.835 -12.026 1.00 86.31 111 HIS A C 1
ATOM 834 O O . HIS A 1 111 ? 1.641 9.948 -10.890 1.00 86.31 111 HIS A O 1
ATOM 840 N N . ARG A 1 112 ? 1.373 9.961 -13.131 1.00 89.62 112 ARG A N 1
ATOM 841 C CA . ARG A 1 112 ? -0.073 10.173 -13.111 1.00 89.62 112 ARG A CA 1
ATOM 842 C C . ARG A 1 112 ? -0.788 8.959 -12.520 1.00 89.62 112 ARG A C 1
ATOM 844 O O . ARG A 1 112 ? -1.518 9.122 -11.550 1.00 89.62 112 ARG A O 1
ATOM 851 N N . VAL A 1 113 ? -0.513 7.762 -13.042 1.00 90.44 113 VAL A N 1
ATOM 852 C CA . VAL A 1 113 ? -1.095 6.496 -12.561 1.00 90.44 113 VAL A CA 1
ATOM 853 C C . VAL A 1 113 ? -0.790 6.275 -11.084 1.00 90.44 113 VAL A C 1
ATOM 855 O O . VAL A 1 113 ? -1.680 5.924 -10.318 1.00 90.44 113 VAL A O 1
ATOM 858 N N . TYR A 1 114 ? 0.448 6.529 -10.659 1.00 90.62 114 TYR A N 1
ATOM 859 C CA . TYR A 1 114 ? 0.828 6.418 -9.256 1.00 90.62 114 TYR A CA 1
ATOM 860 C C . TYR A 1 114 ? 0.042 7.397 -8.379 1.00 90.62 114 TYR A C 1
ATOM 862 O O . TYR A 1 114 ? -0.458 7.021 -7.323 1.00 90.62 114 TYR A O 1
ATOM 870 N N . THR A 1 115 ? -0.090 8.651 -8.813 1.00 92.56 115 THR A N 1
ATOM 871 C CA . THR A 1 115 ? -0.818 9.681 -8.058 1.00 92.56 115 THR A CA 1
ATOM 872 C C . THR A 1 115 ? -2.301 9.338 -7.922 1.00 92.56 115 THR A C 1
ATOM 874 O O . THR A 1 115 ? -2.843 9.401 -6.820 1.00 92.56 115 THR A O 1
ATOM 877 N N . GLU A 1 116 ? -2.938 8.940 -9.024 1.00 93.62 116 GLU A N 1
ATOM 878 C CA . GLU A 1 116 ? -4.338 8.504 -9.053 1.00 93.62 116 GLU A CA 1
ATOM 879 C C . GLU A 1 116 ? -4.538 7.273 -8.163 1.00 93.62 116 GLU A C 1
ATOM 881 O O . GLU A 1 116 ? -5.356 7.302 -7.250 1.00 93.62 116 GLU A O 1
ATOM 886 N N . GLY A 1 117 ? -3.710 6.240 -8.325 1.00 92.19 117 GLY A N 1
ATOM 887 C CA . GLY A 1 117 ? -3.819 5.014 -7.541 1.00 92.19 117 GLY A CA 1
ATOM 888 C C . GLY A 1 117 ? -3.595 5.214 -6.038 1.00 92.19 117 GLY A C 1
ATOM 889 O O . GLY A 1 117 ? -4.255 4.569 -5.223 1.00 92.19 117 GLY A O 1
ATOM 890 N N . VAL A 1 118 ? -2.702 6.129 -5.638 1.00 93.88 118 VAL A N 1
ATOM 891 C CA . VAL A 1 118 ? -2.541 6.521 -4.226 1.00 93.88 118 VAL A CA 1
ATOM 892 C C . VAL A 1 118 ? -3.786 7.230 -3.706 1.00 93.88 118 VAL A C 1
ATOM 894 O O . VAL A 1 118 ? -4.222 6.935 -2.592 1.00 93.88 118 VAL A O 1
ATOM 897 N N . SER A 1 119 ? -4.353 8.145 -4.496 1.00 95.12 119 SER A N 1
ATOM 898 C CA . SER A 1 119 ? -5.579 8.863 -4.140 1.00 95.12 119 SER A CA 1
ATOM 899 C C . SER A 1 119 ? -6.750 7.899 -3.959 1.00 95.12 119 SER A C 1
ATOM 901 O O . SER A 1 119 ? -7.390 7.914 -2.911 1.00 95.12 119 SER A O 1
ATOM 903 N N . ASP A 1 120 ? -6.972 7.008 -4.924 1.00 94.69 120 ASP A N 1
ATOM 904 C CA . ASP A 1 120 ? -8.065 6.032 -4.908 1.00 94.69 120 ASP A CA 1
ATOM 905 C C . ASP A 1 120 ? -7.938 5.063 -3.730 1.00 94.69 120 ASP A C 1
ATOM 907 O O . ASP A 1 120 ? -8.922 4.712 -3.073 1.00 94.69 120 ASP A O 1
ATOM 911 N N . PHE A 1 121 ? -6.712 4.627 -3.428 1.00 94.06 121 PHE A N 1
ATOM 912 C CA . PHE A 1 121 ? -6.478 3.724 -2.311 1.00 94.06 121 PHE A CA 1
ATOM 913 C C . PHE A 1 121 ? -6.663 4.419 -0.960 1.00 94.06 121 PHE A C 1
ATOM 915 O O . PHE A 1 121 ? -7.271 3.842 -0.058 1.00 94.06 121 PHE A O 1
ATOM 922 N N . ALA A 1 122 ? -6.203 5.666 -0.822 1.00 95.06 122 ALA A N 1
ATOM 923 C CA . ALA A 1 122 ? -6.472 6.469 0.364 1.00 95.06 122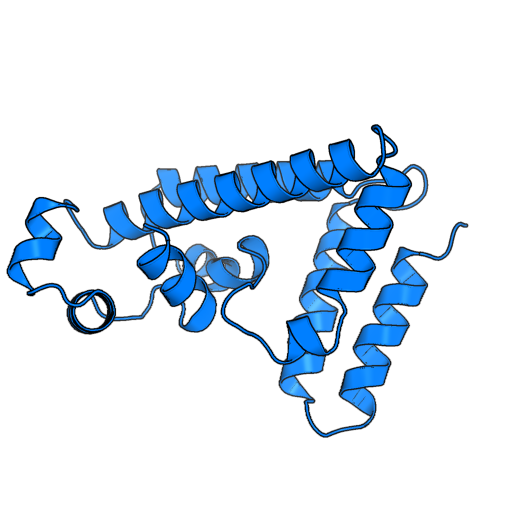 ALA A CA 1
ATOM 924 C C . ALA A 1 122 ? -7.981 6.703 0.535 1.00 95.06 122 ALA A C 1
ATOM 926 O O . ALA A 1 122 ? -8.513 6.459 1.613 1.00 95.06 122 ALA A O 1
ATOM 927 N N . GLU A 1 123 ? -8.698 7.082 -0.523 1.00 95.44 123 GLU A N 1
ATOM 928 C CA . GLU A 1 123 ? -10.149 7.274 -0.471 1.00 95.44 123 GLU A CA 1
ATOM 929 C C . GLU A 1 123 ? -10.880 5.991 -0.067 1.00 95.44 123 GLU A C 1
ATOM 931 O O . GLU A 1 123 ? -11.783 6.035 0.773 1.00 95.44 123 GLU A O 1
ATOM 936 N N . TRP A 1 124 ? -10.467 4.835 -0.595 1.00 94.75 124 TRP A N 1
ATOM 937 C CA . TRP A 1 124 ? -11.019 3.544 -0.191 1.00 94.75 124 TRP A CA 1
ATOM 938 C C . TRP A 1 124 ? -10.655 3.161 1.247 1.00 94.75 124 TRP A C 1
ATOM 940 O O . TRP A 1 124 ? -11.422 2.445 1.884 1.00 94.75 124 TRP A O 1
ATOM 950 N N . LEU A 1 125 ? -9.541 3.640 1.801 1.00 94.19 125 LEU A N 1
ATOM 951 C CA . LEU A 1 125 ? -9.185 3.439 3.207 1.00 94.19 125 LEU A CA 1
ATOM 952 C C . LEU A 1 125 ? -9.941 4.372 4.155 1.00 94.19 125 LEU A C 1
ATOM 954 O O . LEU A 1 125 ? -10.013 4.063 5.338 1.00 94.19 125 LEU A O 1
ATOM 958 N N . SER A 1 126 ? -10.525 5.477 3.701 1.00 95.06 126 SER A N 1
ATOM 959 C CA . SER A 1 126 ? -11.258 6.384 4.595 1.00 95.06 126 SER A CA 1
ATOM 960 C C . SER A 1 126 ? -12.414 5.684 5.325 1.00 95.06 126 SER A C 1
ATOM 962 O O . SER A 1 126 ? -13.014 4.734 4.808 1.00 95.06 126 SER A O 1
ATOM 964 N N . THR A 1 127 ? -12.708 6.172 6.529 1.00 91.81 127 THR A N 1
ATOM 965 C CA . THR A 1 127 ? -13.860 5.803 7.377 1.00 91.81 127 THR A CA 1
ATOM 966 C C . THR A 1 127 ? -14.550 7.082 7.851 1.00 91.81 127 THR A C 1
ATOM 968 O O . THR A 1 127 ? -14.078 8.175 7.537 1.00 91.81 127 THR A O 1
ATOM 971 N N . GLU A 1 128 ? -15.644 6.971 8.605 1.00 88.94 128 GLU A N 1
ATOM 972 C CA . GLU A 1 128 ? -16.300 8.146 9.197 1.00 88.94 128 GLU A CA 1
ATOM 973 C C . GLU A 1 128 ? -15.383 8.888 10.191 1.00 88.94 128 GLU A C 1
ATOM 975 O O . GLU A 1 128 ? -15.366 10.118 10.199 1.00 88.94 128 GLU A O 1
ATOM 980 N N . ASP A 1 129 ? -14.565 8.153 10.955 1.00 87.56 129 ASP A N 1
ATOM 981 C CA . ASP A 1 129 ? -13.757 8.707 12.055 1.00 87.56 129 ASP A CA 1
ATOM 982 C C . ASP A 1 129 ? -12.279 8.938 11.707 1.00 87.56 129 ASP A C 1
ATOM 984 O O . ASP A 1 129 ? -11.570 9.660 12.411 1.00 87.56 129 ASP A O 1
ATOM 988 N N . GLN A 1 130 ? -11.780 8.313 10.638 1.00 87.06 130 GLN A N 1
ATOM 989 C CA . GLN A 1 130 ? -10.374 8.396 10.240 1.00 87.06 130 GLN A CA 1
ATOM 990 C C . GLN A 1 130 ? -10.203 8.688 8.752 1.00 87.06 130 GLN A C 1
ATOM 992 O O . GLN A 1 130 ? -10.702 7.959 7.887 1.00 87.06 130 GLN A O 1
ATOM 997 N N . ASP A 1 131 ? -9.396 9.714 8.482 1.00 94.06 131 ASP A N 1
ATOM 998 C CA . ASP A 1 131 ? -8.922 10.077 7.153 1.00 94.06 131 ASP A CA 1
ATOM 999 C C . ASP A 1 131 ? -8.050 8.964 6.544 1.00 94.06 131 ASP A C 1
ATOM 1001 O O . ASP A 1 131 ? -7.119 8.441 7.166 1.00 94.06 131 ASP A O 1
ATOM 1005 N N . GLY A 1 132 ? -8.346 8.601 5.298 1.00 95.19 132 GLY A N 1
ATOM 1006 C CA . GLY A 1 132 ? -7.683 7.507 4.603 1.00 95.19 132 GLY A CA 1
ATOM 1007 C C . GLY A 1 132 ? -6.208 7.757 4.293 1.00 95.19 132 GLY A C 1
ATOM 1008 O O . GLY A 1 132 ? -5.425 6.806 4.305 1.00 95.19 132 GLY A O 1
ATOM 1009 N N . ILE A 1 133 ? -5.786 9.016 4.104 1.00 95.75 133 ILE A N 1
ATOM 1010 C CA . ILE A 1 133 ? -4.361 9.358 3.943 1.00 95.75 133 ILE A CA 1
ATOM 1011 C C . ILE A 1 133 ? -3.609 9.047 5.240 1.00 95.75 133 ILE A C 1
ATOM 1013 O O . ILE A 1 133 ? -2.528 8.453 5.208 1.00 95.75 133 ILE A O 1
ATOM 1017 N N . THR A 1 134 ? -4.197 9.387 6.386 1.00 95.81 134 THR A N 1
ATOM 1018 C CA . THR A 1 134 ? -3.650 9.075 7.713 1.00 95.81 134 THR A CA 1
ATOM 1019 C C . THR A 1 134 ? -3.528 7.569 7.927 1.00 95.81 134 THR A C 1
ATOM 1021 O O . THR A 1 134 ? -2.475 7.092 8.372 1.00 95.81 134 THR A O 1
ATOM 1024 N N . ARG A 1 135 ? -4.559 6.800 7.551 1.00 95.81 135 ARG A N 1
ATOM 1025 C CA . ARG A 1 135 ? -4.517 5.332 7.628 1.00 95.81 135 ARG A CA 1
ATOM 1026 C C . ARG A 1 135 ? -3.425 4.755 6.730 1.00 95.81 135 ARG A C 1
ATOM 1028 O O . ARG A 1 135 ? -2.601 3.973 7.203 1.00 95.81 135 ARG A O 1
ATOM 1035 N N . LEU A 1 136 ? -3.352 5.211 5.479 1.00 95.00 136 LEU A N 1
ATOM 1036 C CA . LEU A 1 136 ? -2.336 4.797 4.513 1.00 95.00 136 LEU A CA 1
ATOM 1037 C C . LEU A 1 136 ? -0.916 5.076 5.026 1.00 95.00 136 LEU A C 1
ATOM 1039 O O . LEU A 1 136 ? -0.079 4.174 5.061 1.00 95.00 136 LEU A O 1
ATOM 1043 N N . CYS A 1 137 ? -0.646 6.302 5.481 1.00 95.00 137 CYS A N 1
ATOM 1044 C CA . CYS A 1 137 ? 0.664 6.693 6.010 1.00 95.00 137 CYS A CA 1
ATOM 1045 C C . CYS A 1 137 ? 1.061 5.851 7.227 1.00 95.00 137 CYS A C 1
ATOM 1047 O O . CYS A 1 137 ? 2.208 5.410 7.323 1.00 95.00 137 CYS A O 1
ATOM 1049 N N . THR A 1 138 ? 0.113 5.594 8.130 1.00 96.25 138 THR A N 1
ATOM 1050 C CA . THR A 1 138 ? 0.331 4.756 9.315 1.00 96.25 138 THR A CA 1
ATOM 1051 C C . THR A 1 138 ? 0.685 3.325 8.926 1.00 96.25 138 THR A C 1
ATOM 1053 O O . THR A 1 138 ? 1.687 2.798 9.406 1.00 96.25 138 THR A O 1
ATOM 1056 N N . MET A 1 139 ? -0.082 2.711 8.017 1.00 94.81 139 MET A N 1
ATOM 1057 C CA . MET A 1 139 ? 0.181 1.352 7.530 1.00 94.81 139 MET A CA 1
ATOM 1058 C C . MET A 1 139 ? 1.580 1.241 6.913 1.00 94.81 139 MET A C 1
ATOM 1060 O O . MET A 1 139 ? 2.364 0.359 7.275 1.00 94.81 139 MET A O 1
ATOM 1064 N N . LEU A 1 140 ? 1.916 2.160 6.002 1.00 92.12 140 LEU A N 1
ATOM 1065 C CA . LEU A 1 140 ? 3.199 2.164 5.301 1.00 92.12 140 LEU A CA 1
ATOM 1066 C C . LEU A 1 140 ? 4.371 2.383 6.257 1.00 92.12 140 LEU A C 1
ATOM 1068 O O . LEU A 1 140 ? 5.328 1.607 6.246 1.00 92.12 140 LEU A O 1
ATOM 1072 N N . GLY A 1 141 ? 4.292 3.421 7.090 1.00 93.25 141 GLY A N 1
ATOM 1073 C CA . GLY A 1 141 ? 5.350 3.767 8.033 1.00 93.25 141 GLY A CA 1
ATOM 1074 C C . GLY A 1 141 ? 5.608 2.648 9.037 1.00 93.25 141 GLY A C 1
ATOM 1075 O O . GLY A 1 141 ? 6.761 2.273 9.255 1.00 93.25 141 GLY A O 1
ATOM 1076 N N . ALA A 1 142 ? 4.544 2.060 9.590 1.00 96.12 142 ALA A N 1
ATOM 1077 C CA . ALA A 1 142 ? 4.655 0.965 10.543 1.00 96.12 142 ALA A CA 1
ATOM 1078 C C . ALA A 1 142 ? 5.354 -0.252 9.932 1.00 96.12 142 ALA A C 1
ATOM 1080 O O . ALA A 1 142 ? 6.301 -0.775 10.517 1.00 96.12 142 ALA A O 1
ATOM 1081 N N . LEU A 1 143 ? 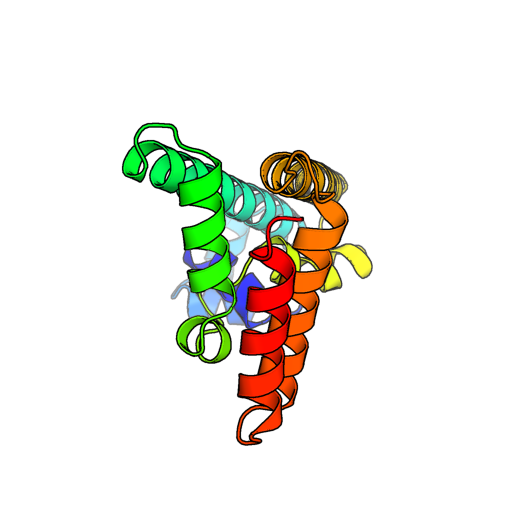4.958 -0.664 8.727 1.00 92.69 143 LEU A N 1
ATOM 1082 C CA . LEU A 1 143 ? 5.580 -1.799 8.053 1.00 92.69 143 LEU A CA 1
ATOM 1083 C C . LEU A 1 143 ? 7.068 -1.552 7.746 1.00 92.69 143 LEU A C 1
ATOM 1085 O O . LEU A 1 143 ? 7.903 -2.431 7.971 1.00 92.69 143 LEU A O 1
ATOM 1089 N N . VAL A 1 144 ? 7.416 -0.361 7.249 1.00 90.75 144 VAL A N 1
ATOM 1090 C CA . VAL A 1 144 ? 8.810 0.005 6.940 1.00 90.75 144 VAL A CA 1
ATOM 1091 C C . VAL A 1 144 ? 9.672 -0.006 8.203 1.00 90.75 144 VAL A C 1
ATOM 1093 O O . VAL A 1 144 ? 10.750 -0.605 8.209 1.00 90.75 144 VAL A O 1
ATOM 1096 N N . LEU A 1 145 ? 9.195 0.599 9.293 1.00 94.38 145 LEU A N 1
ATOM 1097 C CA . LEU A 1 145 ? 9.916 0.626 10.566 1.00 94.38 145 LEU A CA 1
ATOM 1098 C C . LEU A 1 145 ? 10.013 -0.770 11.198 1.00 94.38 145 LEU A C 1
ATOM 1100 O O . LEU A 1 145 ? 11.071 -1.138 11.713 1.00 94.38 145 LEU A O 1
ATOM 1104 N N . ALA A 1 146 ? 8.956 -1.580 11.110 1.00 94.88 146 ALA A N 1
ATOM 1105 C CA . ALA A 1 146 ? 8.965 -2.960 11.585 1.00 94.88 146 ALA A CA 1
ATOM 1106 C C . ALA A 1 146 ? 9.988 -3.816 10.825 1.00 94.88 146 ALA A C 1
ATOM 1108 O O . ALA A 1 146 ? 10.712 -4.597 11.445 1.00 94.88 146 ALA A O 1
ATOM 1109 N N . ARG A 1 147 ? 10.107 -3.643 9.501 1.00 91.31 147 ARG A N 1
ATOM 1110 C CA . ARG A 1 147 ? 11.150 -4.290 8.687 1.00 91.31 147 ARG A CA 1
ATOM 1111 C C . ARG A 1 147 ? 12.550 -3.840 9.099 1.00 91.31 147 ARG A C 1
ATOM 1113 O O . ARG A 1 147 ? 13.422 -4.681 9.298 1.00 91.31 147 ARG A O 1
ATOM 1120 N N . ALA A 1 148 ? 12.752 -2.536 9.281 1.00 90.62 148 ALA A N 1
ATOM 1121 C CA . ALA A 1 148 ? 14.044 -1.968 9.670 1.00 90.62 148 ALA A CA 1
ATOM 1122 C C . ALA A 1 148 ? 14.508 -2.409 11.070 1.00 90.62 148 ALA A C 1
ATOM 1124 O O . ALA A 1 148 ? 15.704 -2.438 11.348 1.00 90.62 148 ALA A O 1
ATOM 1125 N N . THR A 1 149 ? 13.570 -2.767 11.947 1.00 95.06 149 THR A N 1
ATOM 1126 C CA . THR A 1 149 ? 13.834 -3.199 13.328 1.00 95.06 149 THR A CA 1
ATOM 1127 C C . THR A 1 149 ? 13.671 -4.708 13.527 1.00 95.06 149 THR A C 1
ATOM 1129 O O . THR A 1 149 ? 13.656 -5.184 14.664 1.00 95.06 149 THR A O 1
ATOM 1132 N N . LYS A 1 150 ? 13.553 -5.486 12.441 1.00 92.44 150 LYS A N 1
ATOM 1133 C CA . LYS A 1 150 ? 13.362 -6.942 12.488 1.00 92.44 150 LYS A CA 1
ATOM 1134 C C . LYS A 1 150 ? 14.405 -7.623 13.384 1.00 92.44 150 LYS A C 1
ATOM 1136 O O . LYS A 1 150 ? 15.597 -7.336 13.308 1.00 92.44 150 LYS A O 1
ATOM 1141 N N . GLY A 1 151 ? 13.940 -8.550 14.225 1.00 92.06 151 GLY A N 1
ATOM 1142 C CA . GLY A 1 151 ? 14.758 -9.241 15.231 1.00 92.06 151 GLY A CA 1
ATOM 1143 C C . GLY A 1 151 ? 14.789 -8.554 16.603 1.00 92.06 151 GLY A C 1
ATOM 1144 O O . GLY A 1 151 ? 15.283 -9.144 17.560 1.00 92.06 151 GLY A O 1
ATOM 1145 N N . SER A 1 152 ? 14.226 -7.347 16.720 1.00 96.88 152 SER A N 1
ATOM 1146 C CA . SER A 1 152 ? 13.967 -6.661 17.991 1.00 96.88 152 SER A CA 1
ATOM 1147 C C . SER A 1 152 ? 12.496 -6.809 18.412 1.00 96.88 152 SER A C 1
ATOM 1149 O O . SER A 1 152 ? 11.628 -6.808 17.533 1.00 96.88 152 SER A O 1
ATOM 1151 N N . PRO A 1 153 ? 12.179 -6.836 19.725 1.00 97.31 153 PRO A N 1
ATOM 1152 C CA . PRO A 1 153 ? 10.802 -6.717 20.218 1.00 97.31 153 PRO A CA 1
ATOM 1153 C C . PRO A 1 153 ? 10.051 -5.495 19.667 1.00 97.31 153 PRO A C 1
ATOM 1155 O O . PRO A 1 153 ? 8.845 -5.565 19.444 1.00 97.31 153 PRO A O 1
ATOM 1158 N N . LEU A 1 154 ? 10.777 -4.411 19.364 1.00 97.69 154 LEU A N 1
ATOM 1159 C CA . LEU A 1 154 ? 10.218 -3.186 18.788 1.00 97.69 154 LEU A CA 1
ATOM 1160 C C . LEU A 1 154 ? 9.518 -3.429 17.437 1.00 97.69 154 LEU A C 1
ATOM 1162 O O . LEU A 1 154 ? 8.543 -2.756 17.122 1.00 97.69 154 LEU A O 1
ATOM 1166 N N . SER A 1 155 ? 9.987 -4.399 16.644 1.00 97.31 155 SER A N 1
ATOM 1167 C CA . SER A 1 155 ? 9.403 -4.720 15.334 1.00 97.31 155 SER A CA 1
ATOM 1168 C C . SER A 1 155 ? 7.935 -5.135 15.451 1.00 97.31 155 SER A C 1
ATOM 1170 O O . SER A 1 155 ? 7.082 -4.611 14.738 1.00 97.31 155 SER A O 1
ATOM 1172 N N . GLU A 1 156 ? 7.639 -6.041 16.384 1.00 97.31 156 GLU A N 1
ATOM 1173 C CA . GLU A 1 156 ? 6.279 -6.524 16.650 1.00 97.31 156 GLU A CA 1
ATOM 1174 C C . GLU A 1 156 ? 5.427 -5.463 17.357 1.00 97.31 156 GLU A C 1
ATOM 1176 O O . GLU A 1 156 ? 4.230 -5.330 17.089 1.00 97.31 156 GLU A O 1
ATOM 1181 N N . GLU A 1 157 ? 6.051 -4.679 18.241 1.00 98.25 157 GLU A N 1
ATOM 1182 C CA . GLU A 1 157 ? 5.396 -3.579 18.949 1.00 98.25 157 GLU A CA 1
ATOM 1183 C C . GLU A 1 157 ? 4.872 -2.516 17.976 1.00 98.25 157 GLU A C 1
ATOM 1185 O O . GLU A 1 157 ? 3.731 -2.074 18.112 1.00 98.25 157 GLU A O 1
ATOM 1190 N N . ILE A 1 158 ? 5.655 -2.157 16.953 1.00 98.50 158 ILE A N 1
ATOM 1191 C CA . ILE A 1 158 ? 5.242 -1.213 15.906 1.00 98.50 158 ILE A CA 1
ATOM 1192 C C . ILE A 1 158 ? 4.015 -1.735 15.150 1.00 98.50 158 ILE A C 1
ATOM 1194 O O . ILE A 1 158 ? 3.035 -1.001 15.007 1.00 98.50 158 ILE A O 1
ATOM 1198 N N . LEU A 1 159 ? 4.047 -2.991 14.684 1.00 97.50 159 LEU A N 1
ATOM 1199 C CA . LEU A 1 159 ? 2.932 -3.595 13.941 1.00 97.50 159 LEU A CA 1
ATOM 1200 C C . LEU A 1 159 ? 1.653 -3.625 14.785 1.00 97.50 159 LEU A C 1
ATOM 1202 O O . LEU A 1 159 ? 0.585 -3.229 14.318 1.00 97.50 159 LEU A O 1
ATOM 1206 N N . THR A 1 160 ? 1.780 -4.045 16.044 1.00 97.38 160 THR A N 1
ATOM 1207 C CA . THR A 1 160 ? 0.658 -4.146 16.985 1.00 97.38 160 THR A CA 1
ATOM 1208 C C . THR A 1 160 ? 0.076 -2.772 17.311 1.00 97.38 160 THR A C 1
ATOM 1210 O O . THR A 1 160 ? -1.141 -2.596 17.281 1.00 97.38 160 THR A O 1
ATOM 1213 N N . THR A 1 161 ? 0.934 -1.783 17.574 1.00 97.88 161 THR A N 1
ATOM 1214 C CA . THR A 1 161 ? 0.522 -0.410 17.904 1.00 97.88 161 THR A CA 1
ATOM 1215 C C . THR A 1 161 ? -0.206 0.245 16.737 1.00 97.88 161 THR A C 1
ATOM 1217 O O . THR A 1 161 ? -1.277 0.820 16.920 1.00 97.88 161 THR A O 1
ATOM 1220 N N . ALA A 1 162 ? 0.345 0.128 15.527 1.00 97.44 162 ALA A N 1
ATOM 1221 C CA . ALA A 1 162 ? -0.270 0.685 14.330 1.00 97.44 162 ALA A CA 1
ATOM 1222 C C . ALA A 1 162 ? -1.622 0.030 14.033 1.00 97.44 162 ALA A C 1
ATOM 1224 O O . ALA A 1 162 ? -2.586 0.733 13.744 1.00 97.44 162 ALA A O 1
ATOM 1225 N N . ARG A 1 163 ? -1.722 -1.298 14.172 1.00 96.38 163 ARG A N 1
ATOM 1226 C CA . ARG A 1 163 ? -2.992 -2.012 14.013 1.00 96.38 163 ARG A CA 1
ATOM 1227 C C . ARG A 1 163 ? -4.027 -1.499 15.009 1.00 96.38 163 ARG A C 1
ATOM 1229 O O . ARG A 1 163 ? -5.087 -1.066 14.587 1.00 96.38 163 ARG A O 1
ATOM 1236 N N . ALA A 1 164 ? -3.693 -1.447 16.299 1.00 94.81 164 ALA A N 1
ATOM 1237 C CA . ALA A 1 164 ? -4.611 -0.955 17.325 1.00 94.81 164 ALA A CA 1
ATOM 1238 C C . ALA A 1 164 ? -5.101 0.478 17.046 1.00 94.81 164 ALA A C 1
ATOM 1240 O O . ALA A 1 164 ? -6.283 0.762 17.219 1.00 94.81 164 ALA A O 1
ATOM 1241 N N . ALA A 1 165 ? -4.225 1.368 16.571 1.00 94.44 165 ALA A N 1
ATOM 1242 C CA . ALA A 1 165 ? -4.595 2.742 16.231 1.00 94.44 165 ALA A CA 1
ATOM 1243 C C . ALA A 1 165 ? -5.571 2.838 15.041 1.00 94.44 165 ALA A C 1
ATOM 1245 O O . ALA A 1 165 ? -6.412 3.733 15.006 1.00 94.44 165 ALA A O 1
ATOM 1246 N N . LEU A 1 166 ? -5.474 1.922 14.073 1.00 94.06 166 LEU A N 1
ATOM 1247 C CA . LEU A 1 166 ? -6.290 1.920 12.850 1.00 94.06 166 LEU A CA 1
ATOM 1248 C C . LEU A 1 166 ? -7.635 1.200 12.990 1.00 94.06 166 LEU A C 1
ATOM 1250 O O . LEU A 1 166 ? -8.487 1.316 12.104 1.00 94.06 166 LEU A O 1
ATOM 1254 N N . THR A 1 167 ? -7.787 0.422 14.061 1.00 86.00 167 THR A N 1
ATOM 1255 C CA . THR A 1 167 ? -8.961 -0.419 14.330 1.00 86.00 167 THR A CA 1
ATOM 1256 C C . THR A 1 167 ? -9.725 0.042 15.570 1.00 86.00 167 THR A C 1
ATOM 1258 O O . THR A 1 167 ? -10.795 -0.484 15.863 1.00 86.00 167 THR A O 1
ATOM 1261 N N . ALA A 1 168 ? -9.181 0.996 16.330 1.00 74.44 168 ALA A N 1
ATOM 1262 C CA . ALA A 1 168 ? -9.889 1.634 17.427 1.00 74.44 168 ALA A CA 1
ATOM 1263 C C . ALA A 1 168 ? -11.007 2.521 16.863 1.00 74.44 168 ALA A C 1
ATOM 1265 O O . ALA A 1 168 ? -10.747 3.576 16.287 1.00 74.44 168 ALA A O 1
ATOM 1266 N N . THR A 1 169 ? -12.251 2.079 17.029 1.00 58.66 169 THR A N 1
ATOM 1267 C CA . THR A 1 169 ? -13.437 2.915 16.823 1.00 58.66 169 THR A CA 1
ATOM 1268 C C . THR A 1 169 ? -13.437 4.013 17.890 1.00 58.66 169 THR A C 1
ATOM 1270 O O . THR A 1 169 ? -13.236 3.701 19.069 1.00 58.66 169 THR A O 1
ATOM 1273 N N . SER A 1 170 ? -13.577 5.280 17.483 1.00 46.91 170 SER A N 1
ATOM 1274 C CA . SER A 1 170 ? -13.763 6.392 18.432 1.00 46.91 170 SER A CA 1
ATOM 1275 C C . SER A 1 170 ? -15.175 6.402 19.009 1.00 46.91 170 SER A C 1
ATOM 1277 O O . SER A 1 170 ? -16.095 5.882 18.342 1.00 46.91 170 SER A O 1
#

Radius of gyration: 17.07 Å; Cα contacts (8 Å, |Δi|>4): 178; chains: 1; bounding box: 40×28×49 Å

Secondary structure (DSSP, 8-state):
-HHHHHHHHHH-TTS-HHHHHHHTT--HHHHTTT-SSHHHHHHHHHHHHHHHHHHHHHHHHHHTTT-HHHHHHHHHHHHTSHHHHH--TT--HHHHHHHHHHTT-S-HHHHHHHHHHHHHHHHHH--SSS-HHHHHHHHHHHHHHHHHTTTSHHHHHHHHHHHHHHH---

InterPro domains:
  IPR001647 DNA-binding HTH dom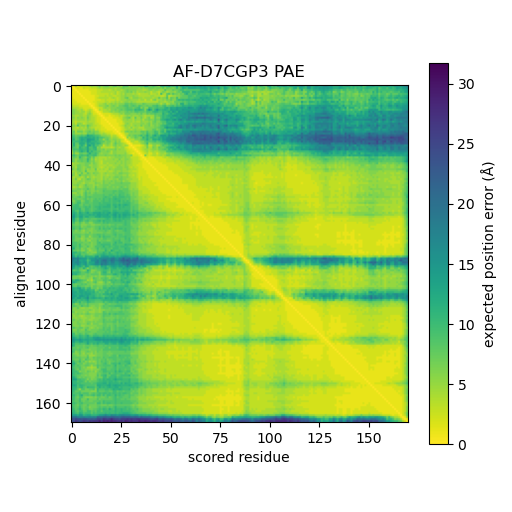ain, TetR-type [PF00440] (2-45)
  IPR001647 DNA-binding HTH domain, TetR-type [PS50977] (1-53)
  IPR009057 Homedomain-like superfamily [SSF46689] (2-66)
  IPR036271 Tetracyclin repressor-like, C-terminal domain superfamily [SSF48498] (72-166)

Mean predicted aligned error: 6.4 Å

Solvent-accessible surface area (backbone atoms only — not comparable to full-atom values): 9206 Å² total; per-residue (Å²): 103,69,71,58,34,32,45,29,37,59,62,32,77,79,62,48,72,63,58,52,26,56,76,69,77,43,56,77,75,56,48,67,75,76,30,93,42,73,38,55,44,44,26,51,30,48,49,51,39,48,49,52,50,52,51,52,50,51,52,39,23,56,76,41,76,65,37,55,68,60,26,50,49,53,48,50,55,52,58,49,28,70,66,44,49,74,41,48,62,83,50,58,54,66,71,33,43,46,66,37,51,75,70,65,55,38,50,74,63,25,54,48,50,52,52,51,47,50,50,53,50,19,60,70,57,38,55,98,90,44,61,10,60,60,51,49,51,45,55,50,51,27,40,53,52,19,45,76,34,60,94,42,76,63,16,59,48,37,26,53,52,47,48,51,67,76,67,58,78,129

pLDDT: mean 85.07, std 10.44, range [46.91, 98.5]

Sequence (170 aa):
METASRLFREQGAHISVADLMKACGLTHGGFYKQFASKDALIDEATTHAFEELTQLRDAGLEQHAGQRDAAQQTLIDTYLSTEHRDGTADGCPVAALATDMARGLGDRDAHRVYTEGVSDFAEWLSTEDQDGITRLCTMLGALVLARATKGSPLSEEILTTARAALTATS